Protein AF-A0AB37XLB5-F1 (afdb_monomer_lite)

pLDDT: mean 87.34, std 10.83, range [55.19, 97.44]

Sequence (125 aa):
KYIAYFQVCTNTHATVEVLKEKFEPVLKESGVVGLSIGTRPDWLPDDVVEYLAELNQRTYLWVEVGRQTIHQSTSDLINRAHDMKTYYEGVAKLRKQNIKATAKEVAQMDVQGIKIHLLHLLKGT

Structure (mmCIF, N/CA/C/O backbone):
data_AF-A0AB37XLB5-F1
#
_entry.id   AF-A0AB37XLB5-F1
#
loop_
_atom_site.group_PDB
_atom_site.id
_atom_site.type_symbol
_atom_site.label_atom_id
_atom_site.label_alt_id
_atom_site.label_comp_id
_atom_site.label_asym_id
_atom_site.label_entity_id
_atom_site.label_seq_id
_atom_site.pdbx_PDB_ins_code
_atom_site.Cartn_x
_atom_site.Cartn_y
_atom_site.Cartn_z
_atom_site.occupancy
_atom_site.B_iso_or_equiv
_atom_site.auth_seq_id
_atom_site.auth_comp_id
_atom_site.auth_asym_id
_atom_site.auth_atom_id
_atom_site.pdbx_PDB_model_num
ATOM 1 N N . LYS A 1 1 ? -15.535 11.137 10.437 1.00 87.19 1 LYS A N 1
ATOM 2 C CA . LYS A 1 1 ? -14.933 9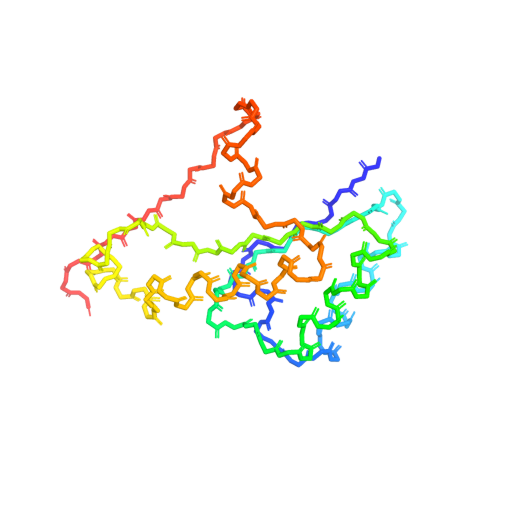.804 10.189 1.00 87.19 1 LYS A CA 1
ATOM 3 C C . LYS A 1 1 ? -13.907 9.980 9.081 1.00 87.19 1 LYS A C 1
ATOM 5 O O . LYS A 1 1 ? -14.251 10.619 8.095 1.00 87.19 1 LYS A O 1
ATOM 10 N N . TYR A 1 2 ? -12.690 9.478 9.258 1.00 93.06 2 TYR A N 1
ATOM 11 C CA . TYR A 1 2 ? -11.539 9.746 8.393 1.00 93.06 2 TYR A CA 1
ATOM 12 C C . TYR A 1 2 ? -10.815 8.448 8.027 1.00 93.06 2 TYR A C 1
ATOM 14 O O . TYR A 1 2 ? -10.866 7.479 8.782 1.00 93.06 2 TYR A O 1
ATOM 22 N N . ILE A 1 3 ? -10.126 8.435 6.889 1.00 93.19 3 ILE A N 1
ATOM 23 C CA . ILE A 1 3 ? -9.216 7.354 6.492 1.00 93.19 3 ILE A CA 1
ATOM 24 C C . ILE A 1 3 ? -7.811 7.943 6.499 1.00 93.19 3 ILE A C 1
ATOM 26 O O . ILE A 1 3 ? -7.571 8.950 5.831 1.00 93.19 3 ILE A O 1
ATOM 30 N N . ALA A 1 4 ? -6.893 7.340 7.250 1.00 94.50 4 ALA A N 1
ATOM 31 C CA . ALA A 1 4 ? -5.507 7.783 7.239 1.00 94.50 4 ALA A CA 1
ATOM 32 C C . ALA A 1 4 ? -4.790 7.242 6.000 1.00 94.50 4 ALA A C 1
ATOM 34 O O . ALA A 1 4 ? -4.923 6.066 5.664 1.00 94.50 4 ALA A O 1
ATOM 35 N N . TYR A 1 5 ? -4.044 8.103 5.311 1.00 93.62 5 TYR A N 1
ATOM 36 C CA . TYR A 1 5 ? -3.450 7.779 4.018 1.00 93.62 5 TYR A CA 1
ATOM 37 C C . TYR A 1 5 ? -1.920 7.772 4.074 1.00 93.62 5 TYR A C 1
ATOM 39 O O . TYR A 1 5 ? -1.281 8.792 4.324 1.00 93.62 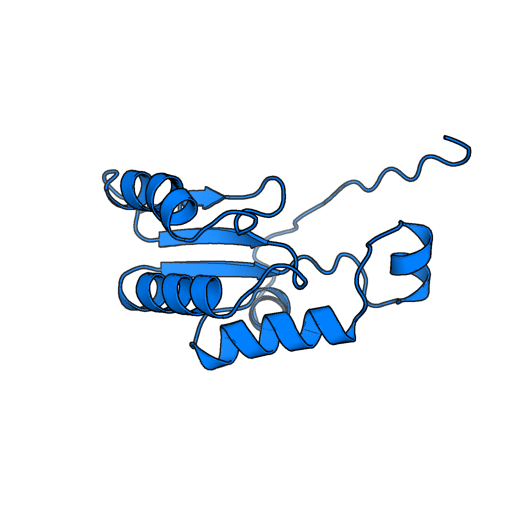5 TYR A O 1
ATOM 47 N N . PHE A 1 6 ? -1.343 6.605 3.799 1.00 92.75 6 PHE A N 1
ATOM 48 C CA . PHE A 1 6 ? 0.089 6.347 3.727 1.00 92.75 6 PHE A CA 1
ATOM 49 C C . PHE A 1 6 ? 0.517 6.321 2.255 1.00 92.75 6 PHE A C 1
ATOM 51 O O . PHE A 1 6 ? 0.391 5.301 1.579 1.00 92.75 6 PHE A O 1
ATOM 58 N N . GLN A 1 7 ? 0.967 7.469 1.738 1.00 83.31 7 GLN A N 1
ATOM 59 C CA . GLN A 1 7 ? 1.219 7.665 0.303 1.00 83.31 7 GLN A CA 1
ATOM 60 C C . GLN A 1 7 ? 2.670 7.439 -0.132 1.00 83.31 7 GLN A C 1
ATOM 62 O O . GLN A 1 7 ? 2.918 6.921 -1.220 1.00 83.31 7 GLN A O 1
ATOM 67 N N . VAL A 1 8 ? 3.630 7.950 0.640 1.00 77.31 8 VAL A N 1
ATOM 68 C CA . VAL A 1 8 ? 5.004 8.148 0.159 1.00 77.31 8 VAL A CA 1
ATOM 69 C C . VAL A 1 8 ? 5.772 6.832 0.206 1.00 77.31 8 VAL A C 1
ATOM 71 O O . VAL A 1 8 ? 5.700 6.113 1.199 1.00 77.31 8 VAL A O 1
ATOM 74 N N . CYS A 1 9 ? 6.533 6.541 -0.853 1.00 82.50 9 CYS A N 1
ATOM 75 C CA . CYS A 1 9 ? 7.318 5.312 -0.998 1.00 82.50 9 CYS A CA 1
ATOM 76 C C . CYS A 1 9 ? 6.464 4.028 -0.926 1.00 82.50 9 CYS A C 1
ATOM 78 O O . CYS A 1 9 ? 5.250 4.034 -1.123 1.00 82.50 9 CYS A O 1
ATOM 80 N N . THR A 1 10 ? 7.126 2.893 -0.717 1.00 83.25 10 THR A N 1
ATOM 81 C CA . THR A 1 10 ? 6.476 1.599 -0.512 1.00 83.25 10 THR A CA 1
ATOM 82 C C . THR A 1 10 ? 6.147 1.446 0.969 1.00 83.25 10 THR A C 1
ATOM 84 O O . THR A 1 10 ? 7.015 1.073 1.755 1.00 83.25 10 THR A O 1
ATOM 87 N N . ASN A 1 11 ? 4.903 1.713 1.371 1.00 89.81 11 ASN A N 1
ATOM 88 C CA . ASN A 1 11 ? 4.512 1.668 2.789 1.00 89.81 11 ASN A CA 1
ATOM 89 C C . ASN A 1 11 ? 4.429 0.249 3.365 1.00 89.81 11 ASN A C 1
ATOM 91 O O . ASN A 1 11 ? 4.171 0.090 4.549 1.00 89.81 11 ASN A O 1
ATOM 95 N N . THR A 1 12 ? 4.691 -0.774 2.551 1.00 90.81 12 THR A N 1
ATOM 96 C CA . THR A 1 12 ? 4.868 -2.165 2.987 1.00 90.81 12 THR A CA 1
ATOM 97 C C . THR A 1 12 ? 6.336 -2.600 3.023 1.00 90.81 12 THR A C 1
ATOM 99 O O . THR A 1 12 ? 6.612 -3.760 3.309 1.00 90.81 12 THR A O 1
ATOM 102 N N . HIS A 1 13 ? 7.292 -1.703 2.742 1.00 92.75 13 HIS A N 1
ATOM 103 C CA . HIS A 1 13 ? 8.728 -2.006 2.734 1.00 92.75 13 HIS A CA 1
ATOM 104 C C . HIS A 1 13 ? 9.338 -1.984 4.141 1.00 92.75 13 HIS A C 1
ATOM 106 O O . HIS A 1 13 ? 10.172 -1.137 4.466 1.00 92.75 13 HIS A O 1
ATOM 112 N N . ALA A 1 14 ? 8.863 -2.893 4.992 1.00 92.62 14 ALA A N 1
ATOM 113 C CA . ALA A 1 14 ? 9.366 -3.150 6.338 1.00 92.62 14 ALA A CA 1
ATOM 114 C C . ALA A 1 14 ? 8.874 -4.523 6.836 1.00 92.62 14 ALA A C 1
ATOM 116 O O . ALA A 1 14 ? 8.035 -5.146 6.187 1.00 92.62 14 ALA A O 1
ATOM 117 N N . THR A 1 15 ? 9.371 -4.976 7.990 1.00 95.50 15 THR A N 1
ATOM 118 C CA . THR A 1 15 ? 8.816 -6.158 8.666 1.00 95.50 15 THR A CA 1
ATOM 119 C C . THR A 1 15 ? 7.426 -5.857 9.229 1.00 95.50 15 THR A C 1
ATOM 121 O O . THR A 1 15 ? 7.080 -4.694 9.466 1.00 95.50 15 THR A O 1
ATOM 124 N N . VAL A 1 16 ? 6.624 -6.896 9.472 1.00 96.56 16 VAL A N 1
ATOM 125 C CA . VAL A 1 16 ? 5.260 -6.756 10.007 1.00 96.56 16 VAL A CA 1
ATOM 126 C C . VAL A 1 16 ? 5.243 -6.001 11.341 1.00 96.56 16 VAL A C 1
ATOM 128 O O . VAL A 1 16 ? 4.341 -5.197 11.571 1.00 96.56 16 VAL A O 1
ATOM 131 N N . GLU A 1 17 ? 6.252 -6.181 12.194 1.00 96.75 17 GLU A N 1
ATOM 132 C CA . GLU A 1 17 ? 6.381 -5.482 13.480 1.00 96.75 17 GLU A CA 1
ATOM 133 C C . GLU A 1 17 ? 6.469 -3.967 13.275 1.00 96.75 17 GLU A C 1
ATOM 135 O O . GLU A 1 17 ? 5.706 -3.208 13.870 1.00 96.75 17 GLU A O 1
ATOM 140 N N . VAL A 1 18 ? 7.326 -3.527 12.351 1.00 96.19 18 VAL A N 1
ATOM 141 C CA . VAL A 1 18 ? 7.486 -2.105 12.019 1.00 96.19 18 VAL A CA 1
ATOM 142 C C . VAL A 1 18 ? 6.216 -1.544 11.373 1.00 96.19 18 VAL A C 1
ATOM 144 O O . VAL A 1 18 ? 5.847 -0.394 11.615 1.00 96.19 18 VAL A O 1
ATOM 147 N N . LEU A 1 19 ? 5.514 -2.332 10.550 1.00 96.06 19 LEU A N 1
ATOM 148 C CA . LEU A 1 19 ? 4.231 -1.908 9.979 1.00 96.06 19 LEU A CA 1
ATOM 149 C C . LEU A 1 19 ? 3.160 -1.733 11.064 1.00 96.06 19 LEU A C 1
ATOM 151 O O . LEU A 1 19 ? 2.392 -0.771 11.011 1.00 96.06 19 LEU A O 1
ATOM 155 N N . LYS A 1 20 ? 3.125 -2.615 12.069 1.00 96.75 20 LYS A N 1
ATOM 156 C CA . LYS A 1 20 ? 2.236 -2.496 13.234 1.00 96.75 20 LYS A CA 1
ATOM 157 C C . LYS A 1 20 ? 2.534 -1.235 14.036 1.00 96.75 20 LYS A C 1
ATOM 159 O O . LYS A 1 20 ? 1.615 -0.468 14.312 1.00 96.75 20 LYS A O 1
ATOM 164 N N . GLU A 1 21 ? 3.803 -0.955 14.316 1.00 96.75 21 GLU A N 1
ATOM 165 C CA . GLU A 1 21 ? 4.218 0.274 15.007 1.00 96.75 21 GLU A CA 1
ATOM 166 C C . GLU A 1 21 ? 3.784 1.552 14.277 1.00 96.75 21 GLU A C 1
ATOM 168 O O . GLU A 1 21 ? 3.509 2.563 14.919 1.00 96.75 21 GLU A O 1
ATOM 173 N N . LYS A 1 22 ? 3.679 1.516 12.943 1.00 94.75 22 LYS A N 1
ATOM 174 C CA . LYS A 1 22 ? 3.262 2.672 12.136 1.00 94.75 22 LYS A CA 1
ATOM 175 C C . LYS A 1 22 ? 1.751 2.796 11.975 1.00 94.75 22 LYS A C 1
ATOM 177 O O . LYS A 1 22 ? 1.222 3.903 12.038 1.00 94.75 22 LYS A O 1
ATOM 182 N N . PHE A 1 23 ? 1.053 1.692 11.721 1.00 96.56 23 PHE A N 1
ATOM 183 C CA . PHE A 1 23 ? -0.370 1.721 11.368 1.00 96.56 23 PHE A CA 1
ATOM 184 C C . PHE A 1 23 ? -1.287 1.687 12.592 1.00 96.56 23 PHE A C 1
ATOM 186 O O . PHE A 1 23 ? -2.302 2.383 12.617 1.00 96.56 23 PHE A O 1
ATOM 193 N N . GLU A 1 24 ? -0.934 0.916 13.622 1.00 96.56 24 GLU A N 1
ATOM 194 C CA . GLU A 1 24 ? -1.793 0.713 14.793 1.00 96.56 24 GLU A CA 1
ATOM 195 C C . GLU A 1 24 ? -2.039 1.986 15.610 1.00 96.56 24 GLU A C 1
ATOM 197 O O . GLU A 1 24 ? -3.182 2.198 16.018 1.00 96.56 24 GLU A O 1
ATOM 202 N N . PRO A 1 25 ? -1.045 2.865 15.860 1.00 97.19 25 PRO A N 1
ATOM 203 C CA . PRO A 1 25 ? -1.303 4.105 16.589 1.00 97.19 25 PRO A CA 1
ATOM 204 C C . PRO A 1 25 ? -2.309 4.997 15.864 1.00 97.19 25 PRO A C 1
ATOM 206 O O . PRO A 1 25 ? -3.218 5.534 16.487 1.00 97.19 25 PRO A O 1
ATOM 209 N N . VAL A 1 26 ? -2.212 5.076 14.535 1.00 95.81 26 VAL A N 1
ATOM 210 C CA . VAL A 1 26 ? -3.103 5.902 13.713 1.00 95.81 26 VAL A CA 1
ATOM 211 C C . VAL A 1 26 ? -4.541 5.387 13.745 1.00 95.81 26 VAL A C 1
ATOM 213 O O . VAL A 1 26 ? -5.481 6.175 13.738 1.00 95.81 26 VAL A O 1
ATOM 216 N N . LEU A 1 27 ? -4.735 4.072 13.840 1.00 95.50 27 LEU A N 1
ATOM 217 C CA . LEU A 1 27 ? -6.061 3.474 14.001 1.00 95.50 27 LEU A CA 1
ATOM 218 C C . LEU A 1 27 ? -6.701 3.738 15.372 1.00 95.50 27 LEU A C 1
ATOM 220 O O . LEU A 1 27 ? -7.911 3.562 15.508 1.00 95.50 27 LEU A O 1
ATOM 224 N N . LYS A 1 28 ? -5.920 4.143 16.380 1.00 95.38 28 LYS A N 1
ATOM 225 C CA . LYS A 1 28 ? -6.427 4.506 17.714 1.00 95.38 28 LYS A CA 1
ATOM 226 C C . LYS A 1 28 ? -6.860 5.971 17.803 1.00 95.38 28 LYS A C 1
ATOM 228 O O . LYS A 1 28 ? -7.516 6.343 18.775 1.00 95.38 28 LYS A O 1
ATOM 233 N N . GLU A 1 29 ? -6.517 6.789 16.810 1.00 96.31 29 GLU A N 1
ATOM 234 C CA . GLU A 1 29 ? -6.895 8.199 16.769 1.00 96.31 29 GLU A CA 1
ATOM 235 C C . GLU A 1 29 ? -8.410 8.376 16.614 1.00 96.31 29 GLU A C 1
ATOM 237 O O . GLU A 1 29 ? -9.082 7.695 15.830 1.00 96.31 29 GLU A O 1
ATOM 242 N N . SER A 1 30 ? -8.963 9.336 17.357 1.00 95.25 30 SER A N 1
ATOM 243 C CA . SER A 1 30 ? -10.408 9.561 17.387 1.00 95.25 30 SER A CA 1
ATOM 244 C C . SER A 1 30 ? -10.948 9.933 16.004 1.00 95.25 30 SER A C 1
ATOM 246 O O . SER A 1 30 ? -10.533 10.905 15.373 1.00 95.25 30 SER A O 1
ATOM 248 N N . GLY A 1 31 ? -11.920 9.153 15.528 1.00 94.50 31 GLY A N 1
ATOM 249 C CA . GLY A 1 31 ? -12.591 9.385 14.253 1.00 94.50 31 GLY A CA 1
ATOM 250 C C . GLY A 1 31 ? -11.906 8.768 13.032 1.00 94.50 31 GLY A C 1
ATOM 251 O O . GLY A 1 31 ? -12.503 8.846 11.952 1.00 94.50 31 GLY A O 1
ATOM 252 N N . VAL A 1 32 ? -10.737 8.131 13.169 1.00 96.25 32 VAL A N 1
ATOM 253 C CA . VAL A 1 32 ? -10.140 7.299 12.111 1.00 96.25 32 VAL A CA 1
ATOM 254 C C . VAL A 1 32 ? -10.895 5.971 12.027 1.00 96.25 32 VAL A C 1
ATOM 256 O O . VAL A 1 32 ? -11.140 5.314 13.030 1.00 96.25 32 VAL A O 1
ATOM 259 N N . VAL A 1 33 ? -11.318 5.587 10.822 1.00 95.19 33 VAL A N 1
ATOM 260 C CA . VAL A 1 33 ? -12.112 4.366 10.575 1.00 95.19 33 VAL A CA 1
ATOM 261 C C . VAL A 1 33 ? -11.428 3.385 9.625 1.00 95.19 33 VAL A C 1
ATOM 263 O O . VAL A 1 33 ? -11.990 2.337 9.303 1.00 95.19 33 VAL A O 1
ATOM 266 N N . GLY A 1 34 ? -10.236 3.724 9.137 1.00 95.50 34 GLY A N 1
ATOM 267 C CA . GLY A 1 34 ? -9.590 2.976 8.074 1.00 95.50 34 GLY A CA 1
ATOM 268 C C . GLY A 1 34 ? -8.225 3.501 7.667 1.00 95.50 34 GLY A C 1
ATOM 269 O O . GLY A 1 34 ? -7.797 4.578 8.091 1.00 95.50 34 GLY A O 1
ATOM 270 N N . LEU A 1 35 ? -7.586 2.734 6.789 1.00 95.25 35 LEU A N 1
ATOM 271 C CA . LEU A 1 35 ? -6.283 3.024 6.205 1.00 95.25 35 LEU A CA 1
ATOM 272 C C . LEU A 1 35 ? -6.377 2.985 4.680 1.00 95.25 35 LEU A C 1
ATOM 274 O O . LEU A 1 35 ? -7.016 2.104 4.109 1.00 95.25 35 LEU A O 1
ATOM 278 N N . SER A 1 36 ? -5.693 3.914 4.021 1.00 93.69 36 SER A N 1
ATOM 279 C CA . SER A 1 36 ? -5.340 3.818 2.609 1.00 93.69 36 SER A CA 1
ATOM 280 C C . SER A 1 36 ? -3.821 3.708 2.507 1.00 93.69 36 SER A C 1
ATOM 282 O O . SER A 1 36 ? -3.109 4.541 3.065 1.00 93.69 36 SER A O 1
ATOM 284 N N . ILE A 1 37 ? -3.308 2.667 1.856 1.00 94.12 37 ILE A N 1
ATOM 285 C CA . ILE A 1 37 ? -1.878 2.335 1.854 1.00 94.12 37 ILE A CA 1
ATOM 286 C C . ILE A 1 37 ? -1.379 2.226 0.416 1.00 94.12 37 ILE A C 1
ATOM 288 O O . ILE A 1 37 ? -1.796 1.344 -0.329 1.00 94.12 37 ILE A O 1
ATOM 292 N N . GLY A 1 38 ? -0.453 3.103 0.032 1.00 93.12 38 GLY A N 1
ATOM 293 C CA . GLY A 1 38 ? 0.273 3.035 -1.231 1.00 93.12 38 GLY A CA 1
ATOM 294 C C . GLY A 1 38 ? 1.462 2.082 -1.158 1.00 93.12 38 GLY A C 1
ATOM 295 O O . GLY A 1 38 ? 2.311 2.195 -0.268 1.00 93.12 38 GLY A O 1
ATOM 296 N N . THR A 1 39 ? 1.546 1.151 -2.109 1.00 93.25 39 THR A N 1
ATOM 297 C CA . THR A 1 39 ? 2.616 0.157 -2.172 1.00 93.25 39 THR A CA 1
ATOM 298 C C . THR A 1 39 ? 3.034 -0.231 -3.597 1.00 93.25 39 THR A C 1
ATOM 300 O O . THR A 1 39 ? 2.345 0.017 -4.589 1.00 93.25 39 THR A O 1
ATOM 303 N N . ARG A 1 40 ? 4.217 -0.837 -3.698 1.00 92.50 40 ARG A N 1
ATOM 304 C CA . ARG A 1 40 ? 4.758 -1.478 -4.891 1.00 92.50 40 ARG A CA 1
ATOM 305 C C . ARG A 1 40 ? 4.246 -2.926 -4.993 1.00 92.50 40 ARG A C 1
ATOM 307 O O . ARG A 1 40 ? 4.172 -3.610 -3.977 1.00 92.50 40 ARG A O 1
ATOM 314 N N . PRO A 1 41 ? 3.923 -3.417 -6.202 1.00 91.62 41 PRO A N 1
ATOM 315 C CA . PRO A 1 41 ? 3.455 -4.792 -6.394 1.00 91.62 41 PRO A CA 1
ATOM 316 C C . PRO A 1 41 ? 4.506 -5.853 -6.049 1.00 91.62 41 PRO A C 1
ATOM 318 O O . PRO A 1 41 ? 4.154 -6.933 -5.592 1.00 91.62 41 PRO A O 1
ATOM 321 N N . ASP A 1 42 ? 5.783 -5.532 -6.248 1.00 91.88 42 ASP A N 1
ATOM 322 C CA . ASP A 1 42 ? 6.945 -6.385 -5.984 1.00 91.88 42 ASP A CA 1
ATOM 323 C C . ASP A 1 42 ? 7.304 -6.496 -4.494 1.00 91.88 42 ASP A C 1
ATOM 325 O O . ASP A 1 42 ? 8.206 -7.248 -4.142 1.00 91.88 42 ASP A O 1
ATOM 329 N N . TRP A 1 43 ? 6.593 -5.790 -3.606 1.00 91.69 43 TRP A N 1
ATOM 330 C CA . TRP A 1 43 ? 6.842 -5.833 -2.164 1.00 91.69 43 TRP A CA 1
ATOM 331 C C . TRP A 1 43 ? 5.581 -6.165 -1.360 1.00 91.69 43 TRP A C 1
ATOM 333 O O . TRP A 1 43 ? 5.087 -5.386 -0.537 1.00 91.69 43 TRP A O 1
ATOM 343 N N . LEU A 1 44 ? 5.051 -7.354 -1.641 1.00 94.25 44 LEU A N 1
ATOM 344 C CA . LEU A 1 44 ? 3.905 -7.966 -0.967 1.00 94.25 44 LEU A CA 1
ATOM 345 C C . LEU A 1 44 ? 4.236 -9.425 -0.594 1.00 94.25 44 LEU A C 1
ATOM 347 O O . LEU A 1 44 ? 3.700 -10.362 -1.208 1.00 94.25 44 LEU A O 1
ATOM 351 N N . PRO A 1 45 ? 5.168 -9.634 0.356 1.00 95.50 45 PRO A N 1
ATOM 352 C CA . PRO A 1 45 ? 5.396 -10.955 0.928 1.00 95.50 45 PR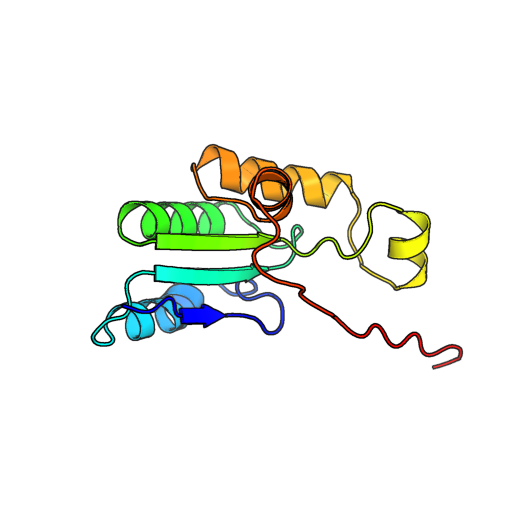O A CA 1
ATOM 353 C C . PRO A 1 45 ? 4.151 -11.423 1.699 1.00 95.50 45 PRO A C 1
ATOM 355 O O . PRO A 1 45 ? 3.274 -10.627 2.045 1.00 95.50 45 PRO A O 1
ATOM 358 N N . ASP A 1 46 ? 4.031 -12.735 1.886 1.00 95.88 46 ASP A N 1
ATOM 359 C CA . ASP A 1 46 ? 2.774 -13.344 2.334 1.00 95.88 46 ASP A CA 1
ATOM 360 C C . ASP A 1 46 ? 2.406 -12.961 3.777 1.00 95.88 46 ASP A C 1
ATOM 362 O O . ASP A 1 46 ? 1.228 -12.757 4.056 1.00 95.88 46 ASP A O 1
ATOM 366 N N . ASP A 1 47 ? 3.396 -12.754 4.647 1.00 96.81 47 ASP A N 1
ATOM 367 C CA . ASP A 1 47 ? 3.238 -12.268 6.026 1.00 96.81 47 ASP A CA 1
ATOM 368 C C . ASP A 1 47 ? 2.654 -10.846 6.087 1.00 96.81 47 ASP A C 1
ATOM 370 O O . ASP A 1 47 ? 1.744 -10.551 6.864 1.00 96.81 47 ASP A O 1
ATOM 374 N N . VAL A 1 48 ? 3.121 -9.954 5.212 1.00 96.56 48 VAL A N 1
ATOM 375 C CA . VAL A 1 48 ? 2.566 -8.605 5.074 1.00 96.56 48 VAL A CA 1
ATOM 376 C C . VAL A 1 48 ? 1.139 -8.672 4.538 1.00 96.56 48 VAL A C 1
ATOM 378 O O . VAL A 1 48 ? 0.273 -7.947 5.021 1.00 96.56 48 VAL A O 1
ATOM 381 N N . VAL A 1 49 ? 0.868 -9.529 3.551 1.00 95.94 49 VAL A N 1
ATOM 382 C CA . VAL A 1 49 ? -0.486 -9.702 3.000 1.00 95.94 49 VAL A CA 1
ATOM 383 C C . VAL A 1 49 ? -1.445 -10.261 4.054 1.00 95.94 49 VAL A C 1
ATOM 385 O O . VAL A 1 49 ? -2.591 -9.815 4.113 1.00 95.94 49 VAL A O 1
ATOM 388 N N . GLU A 1 50 ? -0.990 -11.186 4.896 1.00 97.00 50 GLU A N 1
ATOM 389 C CA . GLU A 1 50 ? -1.752 -11.719 6.027 1.00 97.00 50 GLU A CA 1
ATOM 390 C C . GLU A 1 50 ? -2.076 -10.621 7.046 1.00 97.00 50 GLU A C 1
ATOM 392 O O . GLU A 1 50 ? -3.242 -10.423 7.384 1.00 97.00 50 GLU A O 1
ATOM 397 N N . TYR A 1 51 ? -1.094 -9.805 7.433 1.00 97.44 51 TYR A N 1
ATOM 398 C CA . TYR A 1 51 ? -1.339 -8.661 8.313 1.00 97.44 51 TYR A CA 1
ATOM 399 C C . TYR A 1 51 ? -2.314 -7.634 7.703 1.00 97.44 51 TYR A C 1
ATOM 401 O O . TYR A 1 51 ? -3.219 -7.137 8.378 1.00 97.44 51 TYR A O 1
ATOM 409 N N . LEU A 1 52 ?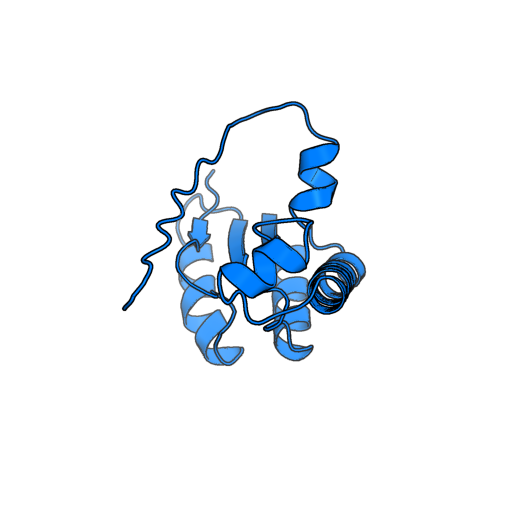 -2.193 -7.332 6.407 1.00 96.44 52 LEU A N 1
ATOM 410 C CA . LEU A 1 52 ? -3.164 -6.479 5.714 1.00 96.44 52 LEU A CA 1
ATOM 411 C C . LEU A 1 52 ? -4.567 -7.114 5.697 1.00 96.44 52 LEU A C 1
ATOM 413 O O . LEU A 1 52 ? -5.562 -6.395 5.778 1.00 96.44 52 LEU A O 1
ATOM 417 N N . ALA A 1 53 ? -4.673 -8.442 5.627 1.00 95.94 53 ALA A N 1
ATOM 418 C CA . ALA A 1 53 ? -5.951 -9.142 5.713 1.00 95.94 53 ALA A CA 1
ATOM 419 C C . ALA A 1 53 ? -6.583 -8.997 7.106 1.00 95.94 53 ALA A C 1
ATOM 421 O O . ALA A 1 53 ? -7.776 -8.702 7.199 1.00 95.94 53 ALA A O 1
ATOM 422 N N . GLU A 1 54 ? -5.794 -9.115 8.179 1.00 96.69 54 GLU A N 1
ATOM 423 C CA . GLU A 1 54 ? -6.248 -8.846 9.553 1.00 96.69 54 GLU A CA 1
ATOM 424 C C . GLU A 1 54 ? -6.775 -7.408 9.698 1.00 96.69 54 GLU A C 1
ATOM 426 O O . GLU A 1 54 ? -7.848 -7.175 10.261 1.00 96.69 54 GLU A O 1
ATOM 431 N N . LEU A 1 55 ? -6.056 -6.426 9.140 1.00 96.06 55 LEU A N 1
ATOM 432 C CA . LEU A 1 55 ? -6.486 -5.024 9.120 1.00 96.06 55 LEU A CA 1
ATOM 433 C C . LEU A 1 55 ? -7.803 -4.822 8.362 1.00 96.06 55 LEU A C 1
ATOM 435 O O . LEU A 1 55 ? -8.658 -4.052 8.810 1.00 96.06 55 LEU A O 1
ATOM 439 N N . ASN A 1 56 ? -7.978 -5.512 7.235 1.00 95.38 56 ASN A N 1
ATOM 440 C CA . ASN A 1 56 ? -9.172 -5.431 6.392 1.00 95.38 56 ASN A CA 1
ATOM 441 C C . ASN A 1 56 ? -10.438 -5.948 7.093 1.00 95.38 56 ASN A C 1
ATOM 443 O O . ASN A 1 56 ? -11.534 -5.477 6.809 1.00 95.38 56 ASN A O 1
ATOM 447 N N . GLN A 1 57 ? -10.306 -6.898 8.023 1.00 95.19 57 GLN A N 1
ATOM 448 C CA . GLN A 1 57 ? -11.449 -7.439 8.770 1.00 95.19 57 GLN A CA 1
ATOM 449 C C . GLN A 1 57 ? -12.009 -6.460 9.808 1.00 95.19 57 GLN A C 1
ATOM 451 O O . GLN A 1 57 ? -13.195 -6.513 10.129 1.00 95.19 57 GLN A O 1
ATOM 456 N N . ARG A 1 58 ? -11.168 -5.570 10.343 1.00 95.25 58 ARG A N 1
ATOM 457 C CA . ARG A 1 58 ? -11.525 -4.680 11.462 1.00 95.25 58 ARG A CA 1
ATOM 458 C C . ARG A 1 58 ? -11.569 -3.196 11.097 1.00 95.25 58 ARG A C 1
ATOM 460 O O . ARG A 1 58 ? -11.995 -2.386 11.917 1.00 95.25 58 ARG A O 1
ATOM 467 N N . THR A 1 59 ? -11.127 -2.824 9.896 1.00 94.69 59 THR A N 1
ATOM 468 C CA . THR A 1 59 ? -11.067 -1.431 9.432 1.00 94.69 59 THR A CA 1
ATOM 469 C C . THR A 1 59 ? -11.511 -1.303 7.980 1.00 94.69 59 THR A C 1
ATOM 471 O O . THR A 1 59 ? -11.524 -2.277 7.231 1.00 94.69 59 THR A O 1
ATOM 474 N N . TYR A 1 60 ? -11.833 -0.084 7.546 1.00 92.25 60 TYR A N 1
ATOM 475 C CA . TYR A 1 60 ? -11.933 0.195 6.117 1.00 92.25 60 TYR A CA 1
ATOM 476 C C . TYR A 1 60 ? -10.522 0.263 5.510 1.00 92.25 60 TYR A C 1
ATOM 478 O O . TYR A 1 60 ? -9.868 1.304 5.584 1.00 92.25 60 TYR A O 1
ATOM 486 N N . LEU A 1 61 ? -10.040 -0.841 4.932 1.00 93.88 61 LEU A N 1
ATOM 487 C CA . LEU A 1 61 ? -8.721 -0.896 4.302 1.00 93.88 61 LEU A CA 1
ATOM 488 C C . LEU A 1 61 ? -8.806 -0.716 2.782 1.00 93.88 61 LEU A C 1
ATOM 490 O O . LEU A 1 61 ? -9.591 -1.362 2.086 1.00 93.88 61 LEU A O 1
ATOM 494 N N . TRP A 1 62 ? -7.932 0.137 2.263 1.00 91.69 62 TRP A N 1
ATOM 495 C CA . TRP A 1 62 ? -7.719 0.353 0.841 1.00 91.69 62 TRP A CA 1
ATOM 496 C C . TRP A 1 62 ? -6.229 0.229 0.518 1.00 91.69 62 TRP A C 1
ATOM 498 O O . TRP A 1 62 ? -5.406 0.874 1.165 1.00 91.69 62 TRP A O 1
ATOM 508 N N . VAL A 1 63 ? -5.856 -0.584 -0.476 1.00 92.62 63 VAL A N 1
ATOM 509 C CA . VAL A 1 63 ? -4.444 -0.765 -0.856 1.00 92.62 63 VAL A CA 1
ATOM 510 C C . VAL A 1 63 ? -4.226 -0.350 -2.308 1.00 92.62 63 VAL A C 1
ATOM 512 O O . VAL A 1 63 ? -4.731 -0.969 -3.250 1.00 92.62 63 VAL A O 1
ATOM 515 N N . GLU A 1 64 ? -3.431 0.702 -2.489 1.00 90.56 64 GLU A N 1
ATOM 516 C CA . GLU A 1 64 ? -3.040 1.219 -3.792 1.00 90.56 64 GLU A CA 1
ATOM 517 C C . GLU A 1 64 ? -1.758 0.569 -4.296 1.00 90.56 64 GLU A C 1
ATOM 519 O O . GLU A 1 64 ? -0.661 0.865 -3.832 1.00 90.56 64 GLU A O 1
ATOM 524 N N . VAL A 1 65 ? -1.893 -0.286 -5.310 1.00 90.31 65 VAL A N 1
ATOM 525 C CA . VAL A 1 65 ? -0.753 -0.929 -5.970 1.00 90.31 65 VAL A CA 1
ATOM 526 C C . VAL A 1 65 ? -0.273 -0.066 -7.137 1.00 90.31 65 VAL A C 1
ATOM 528 O O . VAL A 1 65 ? -0.992 0.144 -8.119 1.00 90.31 65 VAL A O 1
ATOM 531 N N . GLY A 1 66 ? 0.955 0.440 -7.047 1.00 88.44 66 GLY A N 1
ATOM 532 C CA . GLY A 1 66 ? 1.527 1.348 -8.038 1.00 88.44 66 GLY A CA 1
ATOM 533 C C . GLY A 1 66 ? 1.932 0.651 -9.340 1.00 88.44 66 GLY A C 1
ATOM 534 O O . GLY A 1 66 ? 2.942 -0.049 -9.368 1.00 88.44 66 GLY A O 1
ATOM 535 N N . ARG A 1 67 ? 1.210 0.922 -10.436 1.00 83.75 67 ARG A N 1
ATOM 536 C CA . ARG A 1 67 ? 1.534 0.452 -11.801 1.00 83.75 67 ARG A CA 1
ATOM 537 C C . ARG A 1 67 ? 2.317 1.471 -12.644 1.00 83.75 67 ARG A C 1
ATOM 539 O O . ARG A 1 67 ? 3.262 1.120 -13.332 1.00 83.75 67 ARG A O 1
ATOM 546 N N . GLN A 1 68 ? 1.907 2.739 -12.592 1.00 84.81 68 GLN A N 1
ATOM 547 C CA . GLN A 1 68 ? 2.291 3.849 -13.487 1.00 84.81 68 GLN A CA 1
ATOM 548 C C . GLN A 1 68 ? 1.889 3.721 -14.962 1.00 84.81 68 GLN A C 1
ATOM 550 O O . GLN A 1 68 ? 1.283 4.646 -15.490 1.00 84.81 68 GLN A O 1
ATOM 555 N N . THR A 1 69 ? 2.146 2.599 -15.632 1.00 85.62 69 THR A N 1
ATOM 556 C CA . THR A 1 69 ? 1.844 2.427 -17.068 1.00 85.62 69 THR A CA 1
ATOM 557 C C . THR A 1 69 ? 1.438 0.991 -17.385 1.00 85.62 69 THR A C 1
ATOM 559 O O . THR A 1 69 ? 1.839 0.068 -16.688 1.00 85.62 69 THR A O 1
ATOM 562 N N . ILE A 1 70 ? 0.611 0.792 -18.415 1.00 88.19 70 ILE A N 1
ATOM 563 C CA . ILE A 1 70 ? 0.303 -0.556 -18.932 1.00 88.19 70 ILE A CA 1
ATOM 564 C C . ILE A 1 70 ? 1.367 -1.071 -19.905 1.00 88.19 70 ILE A C 1
ATOM 566 O O . ILE A 1 70 ? 1.392 -2.260 -20.209 1.00 88.19 70 ILE A O 1
ATOM 570 N N . HIS A 1 71 ? 2.211 -0.183 -20.431 1.00 89.38 71 HIS A N 1
ATOM 571 C CA . HIS A 1 71 ? 3.177 -0.515 -21.468 1.00 89.38 71 HIS A CA 1
ATOM 572 C C . HIS A 1 71 ? 4.520 -0.858 -20.833 1.00 89.38 71 HIS A C 1
ATOM 574 O O . HIS A 1 71 ? 5.167 0.013 -20.250 1.00 89.38 71 HIS A O 1
ATOM 580 N N . GLN A 1 72 ? 4.962 -2.109 -20.993 1.00 87.75 72 GLN A N 1
ATOM 581 C CA . GLN A 1 72 ? 6.251 -2.560 -20.464 1.00 87.75 72 GLN A CA 1
ATOM 582 C C . GLN A 1 72 ? 7.415 -1.716 -21.002 1.00 87.75 72 GLN A C 1
ATOM 584 O O . GLN A 1 72 ? 8.266 -1.307 -20.225 1.00 87.75 72 GLN A O 1
ATOM 589 N N . SER A 1 73 ? 7.385 -1.328 -22.282 1.00 92.06 73 SER A N 1
ATOM 590 C CA . SER A 1 73 ? 8.400 -0.446 -22.876 1.00 92.06 73 SER A CA 1
ATOM 591 C C . SER A 1 73 ? 8.541 0.894 -22.145 1.00 92.06 73 SER A C 1
ATOM 593 O O . SER A 1 73 ? 9.646 1.410 -21.996 1.00 92.06 73 SER A O 1
ATOM 595 N 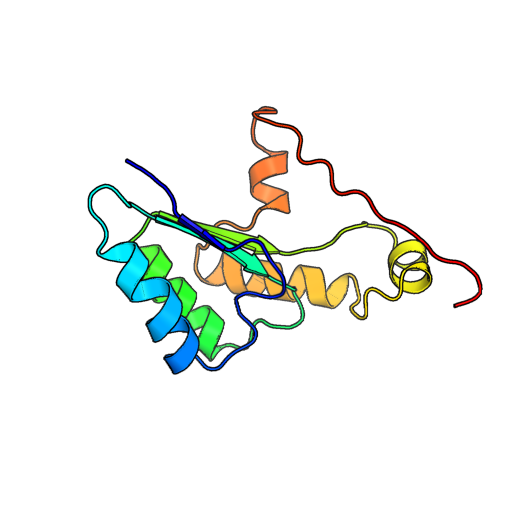N . THR A 1 74 ? 7.434 1.459 -21.653 1.00 90.00 74 THR A N 1
ATOM 596 C CA . THR A 1 74 ? 7.472 2.658 -20.814 1.00 90.00 74 THR A CA 1
ATOM 597 C C . THR A 1 74 ? 8.007 2.330 -19.423 1.00 90.00 74 THR A C 1
ATOM 599 O O . THR A 1 74 ? 8.830 3.084 -18.922 1.00 90.00 74 THR A O 1
ATOM 602 N N . SER A 1 75 ? 7.594 1.220 -18.803 1.00 90.00 75 SER A N 1
ATOM 603 C CA . SER A 1 75 ? 8.146 0.780 -17.511 1.00 90.00 75 SER A CA 1
ATOM 604 C C . SER A 1 75 ? 9.669 0.623 -17.554 1.00 90.00 75 SER A C 1
ATOM 606 O O . SER A 1 75 ? 10.347 1.051 -16.619 1.00 90.00 75 SER A O 1
ATOM 608 N N . ASP A 1 76 ? 10.198 0.071 -18.645 1.00 90.44 76 ASP A N 1
ATOM 609 C CA . ASP A 1 76 ? 11.633 -0.122 -18.860 1.00 90.44 76 ASP A CA 1
ATOM 610 C C . ASP A 1 76 ? 12.344 1.226 -19.041 1.00 90.44 76 ASP A C 1
ATOM 612 O O . ASP A 1 76 ? 13.344 1.492 -18.376 1.00 90.44 76 ASP A O 1
ATOM 616 N N . LEU A 1 77 ? 11.778 2.124 -19.862 1.00 91.31 77 LEU A N 1
ATOM 617 C CA . LEU A 1 77 ? 12.312 3.473 -20.095 1.00 91.31 77 LEU A CA 1
ATOM 618 C C . LEU A 1 77 ? 12.469 4.280 -18.797 1.00 91.31 77 LEU A C 1
ATOM 620 O O . LEU A 1 77 ? 13.413 5.055 -18.664 1.00 91.31 77 LEU A O 1
ATOM 624 N N . ILE A 1 78 ? 11.538 4.119 -17.856 1.00 89.25 78 ILE A N 1
ATOM 625 C CA . ILE A 1 78 ? 11.511 4.883 -16.599 1.00 89.25 78 ILE A CA 1
ATOM 626 C C . ILE A 1 78 ? 12.172 4.140 -15.432 1.00 89.25 78 ILE A C 1
ATOM 628 O O . ILE A 1 78 ? 12.058 4.580 -14.289 1.00 89.25 78 ILE A O 1
ATOM 632 N N . ASN A 1 79 ? 12.811 2.998 -15.703 1.00 89.38 79 ASN A N 1
ATOM 633 C CA . ASN A 1 79 ? 13.422 2.126 -14.704 1.00 89.38 79 ASN A CA 1
ATOM 634 C C . ASN A 1 79 ? 12.461 1.758 -13.553 1.00 89.38 79 ASN A C 1
ATOM 636 O O . ASN A 1 79 ? 12.768 1.898 -12.368 1.00 89.38 79 ASN A O 1
ATOM 640 N N . ARG A 1 80 ? 11.247 1.301 -13.895 1.00 90.00 80 ARG A N 1
ATOM 641 C CA . ARG A 1 80 ? 10.213 0.956 -12.903 1.00 90.00 80 ARG A CA 1
ATOM 642 C C . ARG A 1 80 ? 10.633 -0.201 -11.983 1.00 90.00 80 ARG A C 1
ATOM 644 O O . ARG A 1 80 ? 10.189 -0.251 -10.829 1.00 90.00 80 ARG A O 1
ATOM 651 N N . ALA A 1 81 ? 11.496 -1.085 -12.486 1.00 90.44 81 ALA A N 1
ATOM 652 C CA . ALA A 1 81 ? 12.069 -2.238 -11.789 1.00 90.44 81 ALA A CA 1
ATOM 653 C C . ALA A 1 81 ? 11.047 -3.310 -11.345 1.00 90.44 81 ALA A C 1
ATOM 655 O O . ALA A 1 81 ? 11.256 -3.986 -10.345 1.00 90.44 81 ALA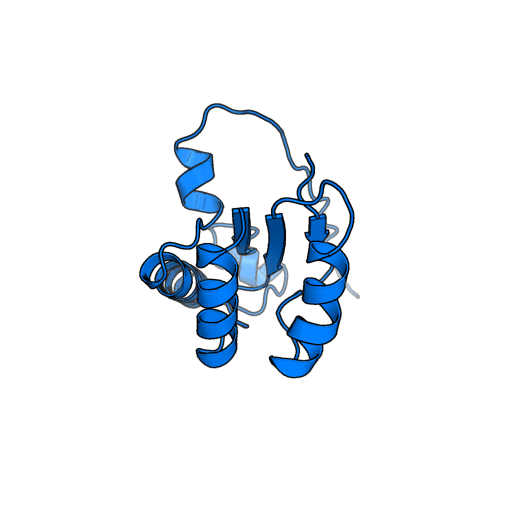 A O 1
ATOM 656 N N . HIS A 1 82 ? 9.933 -3.452 -12.068 1.00 90.31 82 HIS A N 1
ATOM 657 C CA . HIS A 1 82 ? 9.059 -4.632 -12.040 1.00 90.31 82 HIS A CA 1
ATOM 658 C C . HIS A 1 82 ? 8.301 -4.747 -13.365 1.00 90.31 82 HIS A C 1
ATOM 660 O O . HIS A 1 82 ? 8.143 -3.755 -14.085 1.00 90.31 82 HIS A O 1
ATOM 666 N N . ASP A 1 83 ? 7.812 -5.945 -13.671 1.00 91.25 83 ASP A N 1
ATOM 667 C CA . ASP A 1 83 ? 7.029 -6.217 -14.870 1.00 91.25 83 ASP A CA 1
ATOM 668 C C . ASP A 1 83 ? 5.513 -6.227 -14.595 1.00 91.25 83 ASP A C 1
ATOM 670 O O . ASP A 1 83 ? 5.032 -6.172 -13.456 1.00 91.25 83 ASP A O 1
ATOM 674 N N . MET A 1 84 ? 4.731 -6.297 -15.672 1.00 89.56 84 MET A N 1
ATOM 675 C CA . MET A 1 84 ? 3.271 -6.407 -15.584 1.00 89.56 84 MET A CA 1
ATOM 676 C C . MET A 1 84 ? 2.805 -7.687 -14.879 1.00 89.56 84 MET A C 1
ATOM 678 O O . MET A 1 84 ? 1.760 -7.676 -14.228 1.00 89.56 84 MET A O 1
ATOM 682 N N . LYS A 1 85 ? 3.564 -8.784 -14.972 1.00 92.25 85 LYS A N 1
ATOM 683 C CA . LYS A 1 85 ? 3.241 -10.040 -14.284 1.00 92.25 85 LYS A CA 1
ATOM 684 C C . LYS A 1 85 ? 3.258 -9.845 -12.767 1.00 92.25 85 LYS A C 1
ATOM 686 O O . LYS A 1 85 ? 2.264 -10.147 -12.111 1.00 92.25 85 LYS A O 1
ATOM 691 N N . THR A 1 86 ? 4.323 -9.243 -12.243 1.00 93.06 86 THR A N 1
ATOM 692 C CA . THR A 1 86 ? 4.481 -8.910 -10.821 1.00 93.06 86 THR A CA 1
ATOM 693 C C . THR A 1 86 ? 3.330 -8.033 -10.331 1.00 93.06 86 THR A C 1
ATOM 695 O O . THR A 1 86 ? 2.771 -8.257 -9.257 1.00 93.06 86 THR A O 1
ATOM 698 N N . TYR A 1 87 ? 2.908 -7.063 -11.153 1.00 91.62 87 TYR A N 1
ATOM 699 C CA . TYR A 1 87 ? 1.731 -6.245 -10.868 1.00 91.62 87 TYR A CA 1
ATOM 700 C C . TYR A 1 87 ? 0.452 -7.075 -10.688 1.00 91.62 87 TYR A C 1
ATOM 702 O O . TYR A 1 87 ? -0.259 -6.908 -9.693 1.00 91.62 87 TYR A O 1
ATOM 710 N N . TYR A 1 88 ? 0.155 -7.975 -11.628 1.00 90.81 88 TYR A N 1
ATOM 711 C CA . TYR A 1 88 ? -1.031 -8.826 -11.544 1.00 90.81 88 TYR A CA 1
ATOM 712 C C . TYR A 1 88 ? -0.979 -9.795 -10.362 1.00 90.81 88 TYR A C 1
ATOM 714 O O . TYR A 1 88 ? -2.000 -9.984 -9.702 1.00 90.81 88 TYR A O 1
ATOM 722 N N . GLU A 1 89 ? 0.187 -10.366 -10.063 1.00 93.31 89 GLU A N 1
ATOM 723 C CA . GLU A 1 89 ? 0.382 -11.260 -8.919 1.00 93.31 89 GLU A CA 1
ATOM 724 C C . GLU A 1 89 ? 0.134 -10.536 -7.591 1.00 93.31 89 GLU A C 1
ATOM 726 O O . GLU A 1 89 ? -0.651 -11.017 -6.772 1.00 93.31 89 GLU A O 1
ATOM 731 N N . GLY A 1 90 ? 0.704 -9.341 -7.403 1.00 92.12 90 GLY A N 1
ATOM 732 C CA . GLY A 1 90 ? 0.466 -8.525 -6.209 1.00 92.12 90 GLY A CA 1
ATOM 733 C C . GLY A 1 90 ? -1.014 -8.170 -6.021 1.00 92.12 90 GLY A C 1
ATOM 734 O O . GLY A 1 90 ? -1.568 -8.323 -4.931 1.00 92.12 90 GLY A O 1
ATOM 735 N N . VAL A 1 91 ? -1.701 -7.778 -7.101 1.00 91.94 91 VAL A N 1
ATOM 736 C CA . VAL A 1 91 ? -3.152 -7.525 -7.069 1.00 91.94 91 VAL A CA 1
ATOM 737 C C . VAL A 1 91 ? -3.935 -8.801 -6.741 1.00 91.94 91 VAL A C 1
ATOM 739 O O . VAL A 1 91 ? -4.885 -8.752 -5.960 1.00 91.94 91 VAL A O 1
ATOM 742 N N . ALA A 1 92 ? -3.559 -9.948 -7.310 1.00 91.06 92 ALA A N 1
ATOM 743 C CA . ALA A 1 92 ? -4.226 -11.220 -7.052 1.00 91.06 92 ALA A CA 1
ATOM 744 C C . ALA A 1 92 ? -4.088 -11.658 -5.584 1.00 91.06 92 ALA A C 1
ATOM 746 O O . ALA A 1 92 ? -5.084 -12.083 -4.993 1.00 91.06 92 ALA A O 1
ATOM 747 N N . LYS A 1 93 ? -2.904 -11.490 -4.976 1.00 93.56 93 LYS A N 1
ATOM 748 C CA . LYS A 1 93 ? -2.669 -11.774 -3.549 1.00 93.56 93 LYS A CA 1
ATOM 749 C C . LYS A 1 93 ? -3.623 -10.990 -2.646 1.00 93.56 93 LYS A C 1
ATOM 751 O O . LYS A 1 93 ? -4.307 -11.584 -1.818 1.00 93.56 93 LYS A O 1
ATOM 756 N N . LEU A 1 94 ? -3.726 -9.676 -2.855 1.00 92.88 94 LEU A N 1
ATOM 757 C CA . LEU A 1 94 ? -4.614 -8.806 -2.072 1.00 92.88 94 LEU A CA 1
ATOM 758 C C . LEU A 1 94 ? -6.089 -9.190 -2.250 1.00 92.88 94 LEU A C 1
ATOM 760 O O . LEU A 1 94 ? -6.843 -9.291 -1.283 1.00 92.88 94 LEU A O 1
ATOM 764 N N . ARG A 1 95 ? -6.501 -9.482 -3.486 1.00 90.25 95 ARG A N 1
ATOM 765 C CA . ARG A 1 95 ? -7.885 -9.871 -3.784 1.00 90.25 95 ARG A CA 1
ATOM 766 C C . ARG A 1 95 ? -8.283 -11.203 -3.170 1.00 90.25 95 ARG A C 1
ATOM 768 O O . ARG A 1 95 ? -9.434 -11.346 -2.773 1.00 90.25 95 ARG A O 1
ATOM 775 N N . LYS A 1 96 ? -7.353 -12.156 -3.067 1.00 91.94 96 LYS A N 1
ATOM 776 C CA . LYS A 1 96 ? -7.592 -13.431 -2.375 1.00 91.94 96 LYS A CA 1
ATOM 777 C C . LYS A 1 96 ? -7.992 -13.213 -0.909 1.00 91.94 96 LYS A C 1
ATOM 779 O O . LYS A 1 96 ? -8.758 -14.005 -0.376 1.00 91.94 96 LYS A O 1
ATOM 784 N N . GLN A 1 97 ? -7.533 -12.119 -0.301 1.00 91.25 97 GLN A N 1
ATOM 785 C CA . GLN A 1 97 ? -7.868 -11.707 1.065 1.00 91.25 97 GLN A CA 1
ATOM 786 C C . GLN A 1 97 ? -9.049 -10.722 1.143 1.00 91.25 97 GLN A C 1
ATOM 788 O O . GLN A 1 97 ? -9.269 -10.083 2.171 1.00 91.25 97 GLN A O 1
ATOM 793 N N . ASN A 1 98 ? -9.813 -10.566 0.053 1.00 87.62 98 ASN A N 1
ATOM 794 C CA . ASN A 1 98 ? -10.909 -9.597 -0.072 1.00 87.62 98 ASN A CA 1
ATOM 795 C C . ASN A 1 98 ? -10.486 -8.139 0.194 1.00 87.62 98 ASN A C 1
ATOM 797 O O . ASN A 1 98 ? -11.311 -7.303 0.566 1.00 87.62 98 ASN A O 1
ATOM 801 N N . ILE A 1 99 ? -9.204 -7.819 0.001 1.00 86.56 99 ILE A N 1
ATOM 802 C CA . ILE A 1 99 ? -8.699 -6.450 0.098 1.00 86.56 99 ILE A CA 1
ATOM 803 C C . ILE A 1 99 ? -9.000 -5.742 -1.223 1.00 86.56 99 ILE A C 1
ATOM 805 O O . ILE A 1 99 ? -8.689 -6.249 -2.308 1.00 86.56 99 ILE A O 1
ATOM 809 N N . LYS A 1 100 ? -9.594 -4.549 -1.137 1.00 76.94 100 LYS A N 1
ATOM 810 C CA . LYS A 1 100 ? -9.884 -3.718 -2.310 1.00 76.94 100 LYS A CA 1
ATOM 811 C C . LYS A 1 100 ? -8.578 -3.233 -2.938 1.00 76.94 100 LYS A C 1
ATOM 813 O O . LYS A 1 100 ? -7.814 -2.500 -2.309 1.00 76.94 100 LYS A O 1
ATOM 818 N N . ALA A 1 101 ? -8.340 -3.638 -4.185 1.00 72.56 101 ALA A N 1
ATOM 819 C CA . ALA A 1 101 ? -7.176 -3.237 -4.968 1.00 72.56 101 ALA A CA 1
ATOM 820 C C . ALA A 1 101 ? -7.563 -2.164 -5.998 1.00 72.56 101 ALA A C 1
ATOM 822 O O . ALA A 1 101 ? -8.427 -2.383 -6.849 1.00 72.56 101 ALA A O 1
ATOM 823 N N . THR A 1 102 ? -6.880 -1.020 -5.954 1.00 68.62 102 THR A N 1
ATOM 824 C CA . THR A 1 102 ? -7.309 0.233 -6.603 1.00 68.62 102 THR A CA 1
ATOM 825 C C . THR A 1 102 ? -7.686 0.126 -8.076 1.00 68.62 102 THR A C 1
ATOM 827 O O . THR A 1 102 ? -8.744 0.607 -8.461 1.00 68.62 102 THR A O 1
ATOM 830 N N . ALA A 1 103 ? -6.853 -0.473 -8.931 1.00 68.12 103 ALA A N 1
ATOM 831 C CA . ALA A 1 103 ? -7.012 -0.286 -10.377 1.00 68.12 103 ALA A CA 1
ATOM 832 C C . ALA A 1 103 ? -8.296 -0.891 -10.958 1.00 68.12 103 ALA A C 1
ATOM 834 O O . ALA A 1 103 ? -8.846 -0.336 -11.905 1.00 68.12 103 ALA A O 1
ATOM 835 N N . LYS A 1 104 ? -8.774 -2.017 -10.415 1.00 66.56 104 LYS A N 1
ATOM 836 C CA . LYS A 1 104 ? -10.016 -2.632 -10.896 1.00 66.56 104 LYS A CA 1
ATOM 837 C C . LYS A 1 104 ? -11.242 -1.970 -10.278 1.00 66.56 104 LYS A C 1
ATOM 839 O O . LYS A 1 104 ? -12.190 -1.704 -11.005 1.00 66.56 104 LYS A O 1
ATOM 844 N N . GLU A 1 105 ? -11.204 -1.695 -8.977 1.00 70.56 105 GLU A N 1
ATOM 845 C CA . GLU A 1 105 ? -12.329 -1.073 -8.271 1.00 70.56 105 GLU A CA 1
ATOM 846 C C . GLU A 1 105 ? -12.596 0.334 -8.819 1.00 70.56 105 GLU A C 1
ATOM 848 O O . GLU A 1 105 ? -13.717 0.638 -9.205 1.00 70.56 105 GLU A O 1
ATOM 853 N N . VAL A 1 106 ? -11.552 1.155 -8.992 1.00 69.44 106 VAL A N 1
ATOM 854 C CA . VAL A 1 106 ? -11.685 2.508 -9.562 1.00 69.44 106 VAL A CA 1
ATOM 855 C C . VAL A 1 106 ? -12.207 2.478 -10.998 1.00 69.44 106 VAL A C 1
ATOM 857 O O . VAL A 1 106 ? -12.990 3.342 -11.365 1.00 69.44 106 VAL A O 1
ATOM 860 N N . ALA A 1 107 ? -11.837 1.479 -11.806 1.00 72.56 107 ALA A N 1
ATOM 861 C CA . ALA A 1 107 ? -12.343 1.358 -13.177 1.00 72.56 107 ALA A CA 1
ATOM 862 C C . ALA A 1 107 ? -13.853 1.060 -13.254 1.00 72.56 107 ALA A C 1
ATOM 864 O O . ALA A 1 107 ? -14.444 1.206 -14.320 1.00 72.56 107 ALA A O 1
ATOM 865 N N . GLN A 1 108 ? -14.464 0.612 -12.154 1.00 77.00 108 GLN A N 1
ATOM 866 C CA . GLN A 1 108 ? -15.901 0.336 -12.052 1.00 77.00 108 GLN A CA 1
ATOM 867 C C . GLN A 1 108 ? -16.671 1.459 -11.349 1.00 77.00 108 GLN A C 1
ATOM 869 O O . GLN A 1 108 ? -17.900 1.435 -11.323 1.00 77.00 108 GLN A O 1
ATOM 874 N N . MET A 1 109 ? -15.961 2.419 -10.757 1.00 74.44 109 MET A N 1
ATOM 875 C CA . MET A 1 109 ? -16.548 3.549 -10.053 1.00 74.44 109 MET A CA 1
ATOM 876 C C . MET A 1 109 ? -16.734 4.726 -11.008 1.00 74.44 109 MET A C 1
ATOM 878 O O . MET A 1 109 ? -15.984 4.896 -11.968 1.00 74.44 109 MET A O 1
ATOM 882 N N . ASP A 1 110 ? -17.721 5.568 -10.710 1.00 68.81 110 ASP A N 1
ATOM 883 C CA . ASP A 1 110 ? -17.812 6.883 -11.337 1.00 68.81 110 ASP A CA 1
ATOM 884 C C . ASP A 1 110 ? -16.554 7.709 -11.006 1.00 68.81 110 ASP A C 1
ATOM 886 O O . ASP A 1 110 ? -15.910 7.495 -9.972 1.00 68.81 110 ASP A O 1
ATOM 890 N N . VAL A 1 111 ? -16.172 8.647 -11.871 1.00 68.88 111 VAL A N 1
ATOM 891 C CA . VAL A 1 111 ? -14.947 9.436 -11.683 1.00 68.88 111 VAL A CA 1
ATOM 892 C C . VAL A 1 111 ? -15.152 10.411 -10.524 1.00 68.88 111 VAL A C 1
ATOM 894 O O . VAL A 1 111 ? -15.679 11.504 -10.688 1.00 68.88 111 VAL A O 1
ATOM 897 N N . GLN A 1 112 ? -14.711 10.012 -9.331 1.00 58.47 112 GLN A N 1
ATOM 898 C CA . GLN A 1 112 ? -14.831 10.821 -8.110 1.00 58.47 112 GLN A CA 1
ATOM 899 C C . GLN A 1 112 ? -13.634 11.763 -7.882 1.00 58.47 112 GLN A C 1
ATOM 901 O O . GLN A 1 112 ? -13.637 12.558 -6.945 1.00 58.47 112 GLN A O 1
ATOM 906 N N . GLY A 1 113 ? -12.588 11.679 -8.707 1.00 55.19 113 GLY A N 1
ATOM 907 C CA . GLY A 1 113 ? -11.399 12.516 -8.575 1.00 55.19 113 GLY A CA 1
ATOM 908 C C . GLY A 1 113 ? -10.309 12.177 -9.586 1.00 55.19 113 GLY A C 1
ATOM 909 O O . GLY A 1 113 ? -10.287 11.090 -10.162 1.00 55.19 113 GLY A O 1
ATOM 910 N N . ILE A 1 114 ? -9.387 13.119 -9.793 1.00 57.53 114 ILE A N 1
ATOM 911 C CA . ILE A 1 114 ? -8.228 12.962 -10.677 1.00 57.53 114 ILE A CA 1
ATOM 912 C C . ILE A 1 114 ? -6.963 13.017 -9.819 1.00 57.53 114 ILE A C 1
ATOM 914 O O . ILE A 1 114 ? -6.717 14.000 -9.123 1.00 57.53 114 ILE A O 1
ATOM 918 N N . LYS A 1 115 ? -6.144 11.964 -9.884 1.00 69.31 115 LYS A N 1
ATOM 919 C CA . LYS A 1 115 ? -4.819 11.915 -9.254 1.00 69.31 115 LYS A CA 1
ATOM 920 C C . LYS A 1 115 ? -3.756 12.170 -10.319 1.00 69.31 115 LYS A C 1
ATOM 922 O O . LYS A 1 115 ? -3.527 11.319 -11.174 1.00 69.31 115 LYS A O 1
ATOM 927 N N . ILE A 1 116 ? -3.114 13.336 -10.267 1.00 67.19 116 ILE A N 1
ATOM 928 C CA . ILE A 1 116 ? -2.033 13.710 -11.187 1.00 67.19 116 ILE A CA 1
ATOM 929 C C . ILE A 1 116 ? -0.697 13.450 -10.492 1.00 67.19 116 ILE A C 1
ATOM 931 O O . ILE A 1 116 ? -0.394 14.058 -9.469 1.00 67.19 116 ILE A O 1
ATOM 935 N N . HIS A 1 117 ? 0.106 12.544 -11.044 1.00 69.88 117 HIS A N 1
ATOM 936 C CA . HIS A 1 117 ? 1.497 12.347 -10.644 1.00 69.88 117 HIS A CA 1
ATOM 937 C C . HIS A 1 117 ? 2.411 12.884 -11.748 1.00 69.88 117 HIS A C 1
ATOM 939 O O . HIS A 1 117 ? 2.367 12.406 -12.879 1.00 69.88 117 HIS A O 1
ATOM 945 N N . LEU A 1 118 ? 3.243 13.872 -11.414 1.00 69.56 118 LEU A N 1
ATOM 946 C CA . LEU A 1 118 ? 4.252 14.415 -12.322 1.00 69.56 118 LEU A CA 1
ATOM 947 C C . LEU A 1 118 ? 5.449 13.464 -12.386 1.00 69.56 118 LEU A C 1
ATOM 949 O O . LEU A 1 118 ? 6.154 13.267 -11.396 1.00 69.56 118 LEU A O 1
ATOM 953 N N . LEU A 1 119 ? 5.680 12.889 -13.562 1.00 69.50 119 LEU A N 1
ATOM 954 C CA . LEU A 1 119 ? 6.859 12.085 -13.850 1.00 69.50 119 LEU A CA 1
ATOM 955 C C . LEU A 1 119 ? 7.909 12.965 -14.536 1.00 69.50 119 LEU A C 1
ATOM 957 O O . LEU A 1 119 ? 7.709 13.398 -15.668 1.00 69.50 119 LEU A O 1
ATOM 961 N N . HIS A 1 120 ? 9.032 13.204 -13.861 1.00 71.88 120 HIS A N 1
ATOM 962 C CA . HIS A 1 120 ? 10.184 13.880 -14.454 1.00 71.88 120 HIS A CA 1
ATOM 963 C C . HIS A 1 120 ? 11.169 12.829 -14.965 1.00 71.88 120 HIS A C 1
ATOM 965 O O . HIS A 1 120 ? 11.745 12.082 -14.176 1.00 71.88 120 HIS A O 1
ATOM 971 N N . LEU A 1 121 ? 11.350 12.763 -16.284 1.00 69.50 121 LEU A N 1
ATOM 972 C CA . LEU A 1 121 ? 12.366 11.924 -16.914 1.00 69.50 121 LEU A CA 1
ATOM 973 C C . LEU A 1 121 ? 13.602 12.774 -17.185 1.00 69.50 121 LEU A C 1
ATOM 975 O O . LEU A 1 121 ? 13.612 13.595 -18.101 1.00 69.50 121 LEU A O 1
ATOM 979 N N . LEU A 1 122 ? 14.632 12.590 -16.363 1.00 70.44 122 LEU A N 1
ATOM 980 C CA . LEU A 1 122 ? 15.931 13.215 -16.566 1.00 70.44 122 LEU A CA 1
ATOM 981 C C . LEU A 1 122 ? 16.741 12.338 -17.523 1.00 70.44 122 LEU A C 1
ATOM 983 O O . LEU A 1 122 ? 16.964 11.157 -17.271 1.00 70.44 122 LEU A O 1
ATOM 987 N N . LYS A 1 123 ? 17.132 12.909 -18.662 1.00 63.59 123 LYS A N 1
ATOM 988 C CA . LYS A 1 123 ? 17.958 12.242 -19.670 1.00 63.59 123 LYS A CA 1
ATOM 989 C C . LYS A 1 123 ? 19.403 12.703 -19.490 1.00 63.59 123 LYS A C 1
ATOM 991 O O . LYS A 1 123 ? 19.665 13.894 -19.620 1.00 63.59 123 LYS A O 1
ATOM 996 N N . GLY A 1 124 ? 20.326 11.774 -19.241 1.00 64.06 124 GLY A N 1
ATOM 997 C CA . GLY A 1 124 ? 21.761 12.074 -19.106 1.00 64.06 124 GLY A CA 1
ATOM 998 C C . GLY A 1 124 ? 22.253 12.347 -17.678 1.00 64.06 124 GLY A C 1
ATOM 999 O O . GLY A 1 124 ? 23.323 12.926 -17.524 1.00 64.06 124 GLY A O 1
ATOM 1000 N N . THR A 1 125 ? 21.484 11.945 -16.665 1.00 55.22 125 THR A N 1
ATOM 1001 C CA . THR A 1 125 ? 21.926 11.790 -15.265 1.00 55.22 125 THR A CA 1
ATOM 1002 C C . THR A 1 125 ? 22.162 10.320 -14.973 1.00 55.22 125 THR A C 1
ATOM 1004 O O . THR A 1 125 ? 23.147 10.006 -14.279 1.00 55.22 125 THR A O 1
#

InterPro domains:
  IPR058240 Radical SAM superfamily [SSF102114] (5-125)

Organism: Staphylococcus aureus (NCBI:txid1280)

Radius of gyration: 15.39 Å; chains: 1; bounding box: 40×28×41 Å

Secondary structure (DSSP, 8-state):
-EEEEE-SS-TT-S-HHHHHHHHHHHHTSTTEEEEEEEE-TT---HHHHHHHHHHHHHSEEEEEE----S-HHHHHHTT--S-HHHHHHHHHHHHHTTPEEHHHHHHHS-------------S--

Foldseek 3Di:
DDEAEAAPAALLPDDPVVNCVVVVVVCVDPPHAYYEGEHELLRCDLNSLVSLLVRVVRGVYAYEYDDPDPDVVVCVLLVVVDDVVSSVNSVVSNVVSVHHYPPVVVVVDDCPDDDDDDDDDDDPD